Protein AF-A0AAU8GAE8-F1 (afdb_monomer)

Mean predicted aligned error: 10.81 Å

Nearest PDB structures (foldseek):
  4ldz-assembly1_B  TM=6.985E-01  e=4.644E-01  Bacillus subtilis subsp. subtilis str. 168
  4yrv-assembly1_A  TM=6.992E-01  e=3.693E+00  Nostoc sp. PCC 7120 = FACHB-418
  1tro-assembly2_E  TM=6.302E-01  e=2.346E+00  Escherichia coli str. K-12 substr. W3110
  5ipl-assembly1_F  TM=4.750E-01  e=7.799E-01  Escherichia coli

InterPro domains:
  IPR036388 Winged helix-like DNA-binding domain superfamily [G3DSA:1.10.10.10] (48-96)

Radius of gyration: 25.51 Å; Cα contacts (8 Å, |Δi|>4): 47; chains: 1; bounding box: 67×25×83 Å

Sequence (108 aa):
MKEGTSHDWMADPLPEYVRYQDEGCELSNSCLNCPFPRCIYEVPGGLQRYRQDKKAREIVFQHGRGLSAKQIARLLGESLRSVQRVIREFKLRTQLELDENQREVWDE

Foldseek 3Di:
DDDDDPPPDDDPPPPDPDDDDQCDDPQDRGPVPHPDPDPQVVDVCSVVVVVLVVLLVQLVVVVVVVDDLVRSCVVVVHDSVSSVVSVVVVVVVVVVVVVVVVVVVPPD

Structure (mmCIF, N/CA/C/O backbone):
data_AF-A0AAU8GAE8-F1
#
_entry.id   AF-A0AAU8GAE8-F1
#
loop_
_atom_site.group_PDB
_atom_site.id
_atom_site.type_symbol
_atom_site.label_atom_id
_atom_site.label_alt_id
_atom_site.label_comp_id
_atom_site.label_asym_id
_atom_site.label_entity_id
_atom_site.label_seq_id
_atom_site.pdbx_PDB_ins_code
_atom_site.Cartn_x
_atom_site.Cartn_y
_atom_site.Cartn_z
_atom_site.occupancy
_atom_site.B_iso_or_equiv
_atom_site.auth_seq_id
_atom_site.auth_comp_id
_atom_site.auth_asym_id
_atom_site.auth_atom_id
_atom_site.pdbx_PDB_model_num
ATOM 1 N N . MET A 1 1 ? 15.409 9.757 -67.085 1.00 40.69 1 MET A N 1
ATOM 2 C CA . MET A 1 1 ? 15.929 8.993 -65.934 1.00 40.69 1 MET A CA 1
ATOM 3 C C . MET A 1 1 ? 15.475 9.702 -64.665 1.00 40.69 1 MET A C 1
ATOM 5 O O . MET A 1 1 ? 15.580 10.918 -64.629 1.00 40.69 1 MET A O 1
ATOM 9 N N . LYS A 1 2 ? 14.855 9.001 -63.704 1.00 41.66 2 LYS A N 1
ATOM 10 C CA . LYS A 1 2 ? 14.359 9.613 -62.459 1.00 41.66 2 LYS A CA 1
ATOM 11 C C . LYS A 1 2 ? 15.511 9.695 -61.460 1.00 41.66 2 LYS A C 1
ATOM 13 O O . LYS A 1 2 ? 16.015 8.654 -61.052 1.00 41.66 2 LYS A O 1
ATOM 18 N N . GLU A 1 3 ? 15.919 10.905 -61.097 1.00 42.41 3 GLU A N 1
ATOM 19 C CA . GLU A 1 3 ? 16.836 11.127 -59.982 1.00 42.41 3 GLU A CA 1
ATOM 20 C C . GLU A 1 3 ? 16.061 10.887 -58.685 1.00 42.41 3 GLU A C 1
ATOM 22 O O . GLU A 1 3 ? 15.055 11.539 -58.398 1.00 42.41 3 GLU A O 1
ATOM 27 N N . GLY A 1 4 ? 16.462 9.827 -57.986 1.00 45.28 4 GLY A N 1
ATOM 28 C CA . GLY A 1 4 ? 15.829 9.353 -56.769 1.00 45.28 4 GLY A CA 1
ATOM 29 C C . GLY A 1 4 ? 16.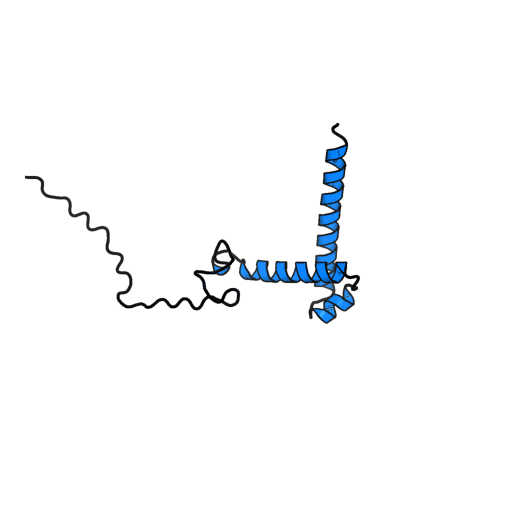009 10.357 -55.640 1.00 45.28 4 GLY A C 1
ATOM 30 O O . GLY A 1 4 ? 17.118 10.763 -55.310 1.00 45.28 4 GLY A O 1
ATOM 31 N N . THR A 1 5 ? 14.889 10.730 -55.040 1.00 51.34 5 THR A N 1
ATOM 32 C CA . THR A 1 5 ? 14.795 11.435 -53.767 1.00 51.34 5 THR A CA 1
ATOM 33 C C . THR A 1 5 ? 15.603 10.710 -52.691 1.00 51.34 5 THR A C 1
ATOM 35 O O . THR A 1 5 ? 15.208 9.636 -52.238 1.00 51.34 5 THR A O 1
ATOM 38 N N . SER A 1 6 ? 16.704 11.322 -52.255 1.00 50.91 6 SER A N 1
ATOM 39 C CA . SER A 1 6 ? 17.423 10.950 -51.036 1.00 50.91 6 SER A CA 1
ATOM 40 C C . SER A 1 6 ? 16.603 11.409 -49.828 1.00 50.91 6 SER A C 1
ATOM 42 O O . SER A 1 6 ? 16.805 12.503 -49.308 1.00 50.91 6 SER A O 1
ATOM 44 N N . HIS A 1 7 ? 15.612 10.613 -49.423 1.00 51.53 7 HIS A N 1
ATOM 45 C CA . HIS A 1 7 ? 15.040 10.728 -48.082 1.00 51.53 7 HIS A CA 1
ATOM 46 C C . HIS A 1 7 ? 15.988 9.999 -47.128 1.00 51.53 7 HIS A C 1
ATOM 48 O O . HIS A 1 7 ? 15.834 8.808 -46.876 1.00 51.53 7 HIS A O 1
ATOM 54 N N . ASP A 1 8 ? 16.992 10.728 -46.642 1.00 55.62 8 ASP A N 1
ATOM 55 C CA . ASP A 1 8 ? 17.796 10.323 -45.490 1.00 55.62 8 ASP A CA 1
ATOM 56 C C . ASP A 1 8 ? 16.957 10.527 -44.222 1.00 55.62 8 ASP A C 1
ATOM 58 O O . ASP A 1 8 ? 17.055 11.522 -43.510 1.00 55.62 8 ASP A O 1
ATOM 62 N N . TRP A 1 9 ? 16.026 9.605 -44.009 1.00 62.75 9 TRP A N 1
ATOM 63 C CA . TRP A 1 9 ? 15.371 9.392 -42.731 1.00 62.75 9 TRP A CA 1
ATOM 64 C C . TRP A 1 9 ? 15.476 7.907 -42.459 1.00 62.75 9 TRP A C 1
ATOM 66 O O . TRP A 1 9 ? 14.780 7.139 -43.112 1.00 62.75 9 TRP A O 1
ATOM 76 N N . MET A 1 10 ? 16.336 7.531 -41.518 1.00 61.00 10 MET A N 1
ATOM 77 C CA . MET A 1 10 ? 16.335 6.281 -40.744 1.00 61.00 10 MET A CA 1
ATOM 78 C C . MET A 1 10 ? 17.741 5.704 -40.656 1.00 61.00 10 MET A C 1
ATOM 80 O O . MET A 1 10 ? 18.093 4.737 -41.322 1.00 61.00 10 MET A O 1
ATOM 84 N N . ALA A 1 11 ? 18.497 6.215 -39.701 1.00 56.59 11 ALA A N 1
ATOM 85 C CA . ALA A 1 11 ? 19.196 5.308 -38.817 1.00 56.59 11 ALA A CA 1
ATOM 86 C C . ALA A 1 11 ? 19.113 5.936 -37.434 1.00 56.59 11 ALA A C 1
ATOM 88 O O . ALA A 1 11 ? 19.782 6.925 -37.163 1.00 56.59 11 ALA A O 1
ATOM 89 N N . ASP A 1 12 ? 18.224 5.416 -36.594 1.00 62.09 12 ASP A N 1
ATOM 90 C CA . ASP A 1 12 ? 18.434 5.511 -35.156 1.00 62.09 12 ASP A CA 1
ATOM 91 C C . ASP A 1 12 ? 19.633 4.595 -34.869 1.00 62.09 12 ASP A C 1
ATOM 93 O O . ASP A 1 12 ? 19.486 3.377 -35.040 1.00 62.09 12 ASP A O 1
ATOM 97 N N . PRO A 1 13 ? 20.844 5.111 -34.562 1.00 62.50 13 PRO A N 1
ATOM 98 C CA . PRO A 1 13 ? 21.928 4.235 -34.176 1.00 62.50 13 PRO A CA 1
ATOM 99 C C . PRO A 1 13 ? 21.601 3.738 -32.769 1.00 62.50 13 PRO A C 1
ATOM 101 O O . PRO A 1 13 ? 22.001 4.330 -31.765 1.00 62.50 13 PRO A O 1
ATOM 104 N N . LEU A 1 14 ? 20.861 2.627 -32.694 1.00 68.19 14 LEU A N 1
ATOM 105 C CA . LEU A 1 14 ? 20.858 1.789 -31.503 1.00 68.19 14 LEU A CA 1
ATOM 106 C C . LEU A 1 14 ? 22.321 1.566 -31.123 1.00 68.19 14 LEU A C 1
ATOM 108 O O . LEU A 1 14 ? 23.137 1.301 -32.010 1.00 68.19 14 LEU A O 1
ATOM 112 N N . PRO A 1 15 ? 22.684 1.687 -29.841 1.00 68.75 15 PRO A N 1
ATOM 113 C CA . PRO A 1 15 ? 24.072 1.573 -29.463 1.00 68.75 15 PRO A CA 1
ATOM 114 C C . PRO A 1 15 ? 24.546 0.160 -29.795 1.00 68.75 15 PRO A C 1
ATOM 116 O O . PRO A 1 15 ? 24.142 -0.833 -29.180 1.00 68.75 15 PRO A O 1
ATOM 119 N N . GLU A 1 16 ? 25.398 0.089 -30.813 1.00 62.00 16 GLU A N 1
ATOM 120 C CA . GLU A 1 16 ? 26.125 -1.106 -31.184 1.00 62.00 16 GLU A CA 1
ATOM 121 C C . GLU A 1 16 ? 26.816 -1.576 -29.894 1.00 62.00 16 GLU A C 1
ATOM 123 O O . GLU A 1 16 ? 27.484 -0.792 -29.222 1.00 62.00 16 GLU A O 1
ATOM 128 N N . TYR A 1 17 ? 26.587 -2.821 -29.476 1.00 64.62 17 TYR A N 1
ATOM 129 C CA . TYR A 1 17 ? 27.185 -3.441 -28.279 1.00 64.62 17 TYR A CA 1
ATOM 130 C C . TYR A 1 17 ? 26.539 -3.192 -26.897 1.00 64.62 17 TYR A C 1
ATOM 132 O O . TYR A 1 17 ? 27.090 -3.687 -25.907 1.00 64.62 17 TYR A O 1
ATOM 140 N N . VAL A 1 18 ? 25.362 -2.560 -26.761 1.00 72.69 18 VAL A N 1
ATOM 141 C CA . VAL A 1 18 ? 24.670 -2.557 -25.449 1.00 72.69 18 VAL A CA 1
ATOM 142 C C . VAL A 1 18 ? 23.956 -3.884 -25.211 1.00 72.69 18 VAL A C 1
ATOM 144 O O . VAL A 1 18 ? 22.922 -4.192 -25.801 1.00 72.69 18 VAL A O 1
ATOM 147 N N . ARG A 1 19 ? 24.503 -4.683 -24.291 1.00 73.06 19 ARG A N 1
ATOM 148 C CA . ARG A 1 19 ? 23.812 -5.853 -23.744 1.00 73.06 19 ARG A CA 1
ATOM 149 C C . ARG A 1 19 ? 22.840 -5.407 -22.657 1.00 73.06 19 ARG A C 1
ATOM 151 O O . ARG A 1 19 ? 23.228 -5.296 -21.498 1.00 73.06 19 ARG A O 1
ATOM 158 N N . TYR A 1 20 ? 21.587 -5.171 -23.037 1.00 72.44 20 TYR A N 1
ATOM 159 C CA . TYR A 1 20 ? 20.493 -4.994 -22.083 1.00 72.44 20 TYR A CA 1
ATOM 160 C C . TYR A 1 20 ? 20.231 -6.325 -21.374 1.00 72.44 20 TYR A C 1
ATOM 162 O O . TYR A 1 20 ? 19.732 -7.274 -21.978 1.00 72.44 20 TYR A O 1
ATOM 170 N N . GLN A 1 21 ? 20.631 -6.410 -20.107 1.00 81.44 21 GLN A N 1
ATOM 171 C CA . GLN A 1 21 ? 20.326 -7.556 -19.258 1.00 81.44 21 GLN A CA 1
ATOM 172 C C . GLN A 1 21 ? 18.947 -7.356 -18.634 1.00 81.44 21 GLN A C 1
ATOM 174 O O . GLN A 1 21 ? 18.640 -6.280 -18.122 1.00 81.44 21 GLN A O 1
ATOM 179 N N . ASP A 1 22 ? 18.108 -8.387 -18.699 1.00 89.62 22 ASP A N 1
ATOM 180 C CA . ASP A 1 22 ? 16.810 -8.372 -18.033 1.00 89.62 22 ASP A CA 1
ATOM 181 C C . ASP A 1 22 ? 16.982 -8.732 -16.553 1.00 89.62 22 ASP A C 1
ATOM 183 O O . ASP A 1 22 ? 16.916 -9.898 -16.170 1.00 89.62 22 ASP A O 1
ATOM 187 N N . GLU A 1 23 ? 17.249 -7.723 -15.728 1.00 90.56 23 GLU A N 1
ATOM 188 C CA . GLU A 1 23 ? 17.399 -7.871 -14.273 1.00 90.56 23 GLU A CA 1
ATOM 189 C C . GLU A 1 23 ? 16.060 -7.741 -13.520 1.00 90.56 23 GLU A C 1
ATOM 191 O O . GLU A 1 23 ? 15.983 -8.004 -12.318 1.00 90.56 23 GLU A O 1
ATOM 196 N N . GLY A 1 24 ? 14.990 -7.335 -14.213 1.00 92.69 24 GLY A N 1
ATOM 197 C CA . GLY A 1 24 ? 13.700 -7.059 -13.591 1.00 92.69 24 GLY A CA 1
ATOM 198 C C . GLY A 1 24 ? 13.724 -5.880 -12.604 1.00 92.69 24 GLY A C 1
ATOM 199 O O . GLY A 1 24 ? 14.384 -4.865 -12.812 1.00 92.69 24 GLY A O 1
ATOM 200 N N . CYS A 1 25 ? 12.927 -5.983 -11.539 1.00 92.12 25 CYS A N 1
ATOM 201 C CA . CYS A 1 25 ? 12.789 -4.998 -10.464 1.00 92.12 25 CYS A CA 1
ATOM 202 C C . CYS A 1 25 ? 12.338 -5.662 -9.145 1.00 92.12 25 CYS A C 1
ATOM 204 O O . CYS A 1 25 ? 12.133 -6.871 -9.076 1.00 92.12 25 CYS A O 1
ATOM 206 N N . GLU A 1 26 ? 12.078 -4.873 -8.095 1.00 91.94 26 GLU A N 1
ATOM 207 C CA . GLU A 1 26 ? 11.622 -5.380 -6.783 1.00 91.94 26 GLU A CA 1
ATOM 208 C C . GLU A 1 26 ? 10.280 -6.144 -6.807 1.00 91.94 26 GLU A C 1
ATOM 210 O O . GLU A 1 26 ? 9.911 -6.778 -5.817 1.00 91.94 26 GLU A O 1
ATOM 215 N N . LEU A 1 27 ? 9.522 -6.057 -7.905 1.00 92.00 27 LEU A N 1
ATOM 216 C CA . LEU A 1 27 ? 8.234 -6.734 -8.058 1.00 92.00 27 LEU A CA 1
ATOM 217 C C . LEU A 1 27 ? 8.286 -7.969 -8.965 1.00 92.00 27 LEU A C 1
ATOM 219 O O . LEU A 1 27 ? 7.355 -8.772 -8.925 1.00 92.00 27 LEU A O 1
ATOM 223 N N . SER A 1 28 ? 9.316 -8.103 -9.802 1.00 93.94 28 SER A N 1
ATOM 224 C CA . SER A 1 28 ? 9.471 -9.212 -10.749 1.00 93.94 28 SER A CA 1
ATOM 225 C C . SER A 1 28 ? 10.936 -9.380 -11.114 1.00 93.94 28 SER A C 1
ATOM 227 O O . SER A 1 28 ? 11.579 -8.403 -11.472 1.00 93.94 28 SER A O 1
ATOM 229 N N . ASN A 1 29 ? 11.435 -10.613 -11.133 1.00 94.25 29 ASN A N 1
ATOM 230 C CA . ASN A 1 29 ? 12.835 -10.911 -11.459 1.00 94.25 29 ASN A CA 1
ATOM 231 C C . ASN A 1 29 ? 13.161 -10.770 -12.960 1.00 94.25 29 ASN A C 1
ATOM 233 O O . ASN A 1 29 ? 14.296 -10.989 -13.360 1.00 94.25 29 ASN A O 1
ATOM 237 N N . SER A 1 30 ? 12.160 -10.485 -13.795 1.00 93.88 30 SER A N 1
ATOM 238 C CA . SER A 1 30 ? 12.301 -10.298 -15.240 1.00 93.88 30 SER A CA 1
ATOM 239 C C . SER A 1 30 ? 11.190 -9.373 -15.737 1.00 93.88 30 SER A C 1
ATOM 241 O O . SER A 1 30 ? 10.012 -9.572 -15.417 1.00 93.88 30 SER A O 1
ATOM 243 N N . CYS A 1 31 ? 11.561 -8.348 -16.500 1.00 90.56 31 CYS A N 1
ATOM 244 C CA . CYS A 1 31 ? 10.654 -7.442 -17.199 1.00 90.56 31 CYS A CA 1
ATOM 245 C C . CYS A 1 31 ? 9.887 -8.178 -18.299 1.00 90.56 31 CYS A C 1
ATOM 247 O O . CYS A 1 31 ? 8.698 -7.927 -18.484 1.00 90.56 31 CYS A O 1
ATOM 249 N N . LEU A 1 32 ? 10.541 -9.124 -18.980 1.00 89.94 32 LEU A N 1
ATOM 250 C CA . LEU A 1 32 ? 9.928 -9.921 -20.045 1.00 89.94 32 LEU A CA 1
ATOM 251 C C . LEU A 1 32 ? 8.885 -10.920 -19.524 1.00 89.94 32 LEU A C 1
ATOM 253 O O . LEU A 1 32 ? 7.964 -11.275 -20.252 1.00 89.94 32 LEU A O 1
ATOM 257 N N . ASN A 1 33 ? 9.001 -11.342 -18.263 1.00 92.31 33 ASN A N 1
ATOM 258 C CA . ASN A 1 33 ? 8.052 -12.241 -17.596 1.00 92.31 33 ASN A CA 1
ATOM 259 C C . ASN A 1 33 ? 7.257 -11.534 -16.488 1.00 92.31 33 ASN A C 1
ATOM 261 O O . ASN A 1 33 ? 6.753 -12.169 -15.559 1.00 92.31 33 ASN A O 1
ATOM 265 N N . CYS A 1 34 ? 7.179 -10.204 -16.551 1.00 93.50 34 CYS A N 1
ATOM 266 C CA . CYS A 1 34 ? 6.514 -9.410 -15.534 1.00 93.50 34 CYS A CA 1
ATOM 267 C C . CYS A 1 34 ? 4.998 -9.678 -15.552 1.00 93.50 34 CYS A C 1
ATOM 269 O O . CYS A 1 34 ? 4.376 -9.580 -16.609 1.00 93.50 34 CYS A O 1
ATOM 271 N N . PRO A 1 35 ? 4.362 -9.9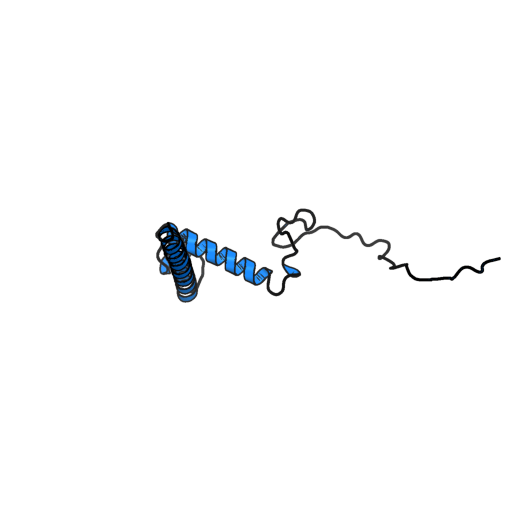69 -14.401 1.00 92.00 35 PRO A N 1
ATOM 272 C CA . PRO A 1 35 ? 2.927 -10.258 -14.352 1.00 92.00 35 PRO A CA 1
ATOM 273 C C . PRO A 1 35 ? 2.051 -9.011 -14.552 1.00 92.00 35 PRO A C 1
ATOM 275 O O . PRO A 1 35 ? 0.830 -9.121 -14.655 1.00 92.00 35 PRO A O 1
ATOM 278 N N . PHE A 1 36 ? 2.644 -7.814 -14.552 1.00 92.25 36 PHE A N 1
ATOM 279 C CA . PHE A 1 36 ? 1.904 -6.575 -14.745 1.00 92.25 36 PHE A CA 1
ATOM 280 C C . PHE A 1 36 ? 1.680 -6.309 -16.242 1.00 92.25 36 PHE A C 1
ATOM 282 O O . PHE A 1 36 ? 2.637 -6.360 -17.009 1.00 92.25 36 PHE A O 1
ATOM 289 N N . PRO A 1 37 ? 0.457 -5.927 -16.665 1.00 90.31 37 PRO A N 1
ATOM 290 C CA . PRO A 1 37 ? 0.156 -5.633 -18.073 1.00 90.31 37 PRO A CA 1
ATOM 291 C C . PRO A 1 37 ? 0.863 -4.371 -18.591 1.00 90.31 37 PRO A C 1
ATOM 293 O O . PRO A 1 37 ? 0.958 -4.156 -19.795 1.00 90.31 37 PRO A O 1
ATOM 296 N N . ARG A 1 38 ? 1.331 -3.516 -17.677 1.00 91.62 38 ARG A N 1
ATOM 297 C CA . ARG A 1 38 ? 2.148 -2.335 -17.947 1.00 91.62 38 ARG A CA 1
ATOM 298 C C . ARG A 1 38 ? 3.165 -2.174 -16.827 1.00 91.62 38 ARG A C 1
ATOM 300 O O . ARG A 1 38 ? 2.843 -2.450 -15.669 1.00 91.62 38 ARG A O 1
ATOM 307 N N . CYS A 1 39 ? 4.363 -1.692 -17.152 1.00 92.81 39 CYS A N 1
ATOM 308 C CA . CYS A 1 39 ? 5.377 -1.415 -16.144 1.00 92.81 39 CYS A CA 1
ATOM 309 C C . CYS A 1 39 ? 4.843 -0.429 -15.095 1.00 92.81 39 CYS A C 1
ATOM 311 O O . CYS A 1 39 ? 4.349 0.656 -15.408 1.00 92.81 39 CYS A O 1
ATOM 313 N N . ILE A 1 40 ? 4.955 -0.801 -13.821 1.00 93.94 40 ILE A N 1
ATOM 314 C CA . ILE A 1 40 ? 4.412 -0.009 -12.717 1.00 93.94 40 ILE A CA 1
ATOM 315 C C . ILE A 1 40 ? 5.092 1.357 -12.559 1.00 93.94 40 ILE A C 1
ATOM 317 O O . ILE A 1 40 ? 4.488 2.291 -12.031 1.00 93.94 40 ILE A O 1
ATOM 321 N N . TYR A 1 41 ? 6.342 1.460 -13.015 1.00 92.38 41 TYR A N 1
ATOM 322 C CA . TYR A 1 41 ? 7.133 2.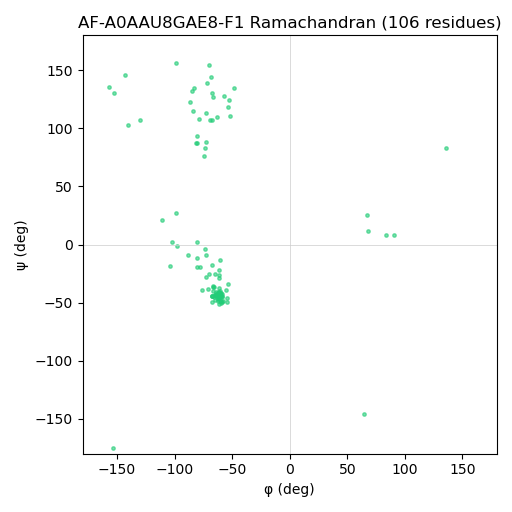686 -12.981 1.00 92.38 41 TYR A CA 1
ATOM 323 C C . TYR A 1 41 ? 6.740 3.665 -14.090 1.00 92.38 41 TYR A C 1
ATOM 325 O O . TYR A 1 41 ? 6.992 4.857 -13.958 1.00 92.38 41 TYR A O 1
ATOM 333 N N . GLU A 1 42 ? 6.076 3.193 -15.147 1.00 94.06 42 GLU A N 1
ATOM 334 C CA . GLU A 1 42 ? 5.528 4.063 -16.193 1.00 94.06 42 GLU A CA 1
ATOM 335 C C . GLU A 1 42 ? 4.195 4.700 -15.798 1.00 94.06 42 GLU A C 1
ATOM 337 O O . GLU A 1 42 ? 3.759 5.678 -16.405 1.00 94.06 42 GLU A O 1
ATOM 342 N N . VAL A 1 43 ? 3.505 4.130 -14.810 1.00 93.31 43 VAL A N 1
ATOM 343 C CA . VAL A 1 43 ? 2.244 4.670 -14.310 1.00 93.31 43 VAL A CA 1
ATOM 344 C C . VAL A 1 43 ? 2.563 5.706 -13.230 1.00 93.31 43 VAL A C 1
ATOM 346 O O . VAL A 1 43 ? 3.187 5.352 -12.226 1.00 93.31 43 VAL A O 1
ATOM 349 N N . PRO A 1 44 ? 2.115 6.970 -13.360 1.00 94.69 44 PRO A N 1
ATOM 350 C CA . PRO A 1 44 ? 2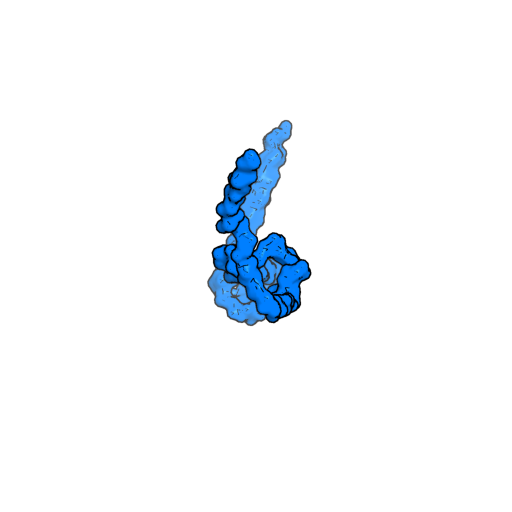.330 7.982 -12.332 1.00 94.69 44 PRO A CA 1
ATOM 351 C C . PRO A 1 44 ? 1.831 7.509 -10.961 1.00 94.69 44 PRO A C 1
ATOM 353 O O . PRO A 1 44 ? 0.655 7.195 -10.779 1.00 94.69 44 PRO A O 1
ATOM 356 N N . GLY A 1 45 ? 2.746 7.410 -9.993 1.00 94.31 45 GLY A N 1
ATOM 357 C CA . GLY A 1 45 ? 2.443 6.914 -8.646 1.00 94.31 45 GLY A CA 1
ATOM 358 C C . GLY A 1 45 ? 2.079 5.423 -8.565 1.00 94.31 45 GLY A C 1
ATOM 359 O O . GLY A 1 45 ? 1.632 4.974 -7.508 1.00 94.31 45 GLY A O 1
ATOM 360 N N . GLY A 1 46 ? 2.279 4.645 -9.634 1.00 94.31 46 GLY A N 1
ATOM 361 C CA . GLY A 1 46 ? 1.873 3.243 -9.734 1.00 94.31 46 GLY A CA 1
ATOM 362 C C . GLY A 1 46 ? 2.416 2.388 -8.595 1.00 94.31 46 GLY A C 1
ATOM 363 O O . GLY A 1 46 ? 1.648 1.704 -7.916 1.00 94.31 46 GLY A O 1
ATOM 364 N N . LEU A 1 47 ? 3.720 2.487 -8.313 1.00 93.56 47 LEU A N 1
ATOM 365 C CA . LEU A 1 47 ? 4.352 1.675 -7.270 1.00 93.56 47 LEU A CA 1
ATOM 366 C C . LEU A 1 47 ? 3.776 1.986 -5.886 1.00 93.56 47 LEU A C 1
ATOM 368 O O . LEU A 1 47 ? 3.479 1.087 -5.095 1.00 93.56 47 LEU A O 1
ATOM 372 N N . GLN A 1 48 ? 3.581 3.273 -5.606 1.00 94.69 48 GLN A N 1
ATOM 373 C CA . GLN A 1 48 ? 3.025 3.726 -4.341 1.00 94.69 48 GLN A CA 1
ATOM 374 C C . GLN A 1 48 ? 1.579 3.248 -4.172 1.00 94.69 48 GLN A C 1
ATOM 376 O O . GLN A 1 48 ? 1.221 2.751 -3.103 1.00 94.69 48 GLN A O 1
ATOM 381 N N . ARG A 1 49 ? 0.768 3.337 -5.231 1.00 93.88 49 ARG A N 1
ATOM 382 C CA . ARG A 1 49 ? -0.610 2.839 -5.238 1.00 93.88 49 ARG A CA 1
ATOM 383 C C . ARG A 1 49 ? -0.660 1.329 -5.020 1.00 93.88 49 ARG A C 1
ATOM 385 O O . ARG A 1 49 ? -1.375 0.876 -4.137 1.00 93.88 49 ARG A O 1
ATOM 392 N N . TYR A 1 50 ? 0.173 0.557 -5.714 1.00 94.06 50 TYR A N 1
ATOM 393 C CA . TYR A 1 50 ? 0.245 -0.893 -5.525 1.00 94.06 50 TYR A CA 1
ATOM 394 C C . TYR A 1 50 ? 0.610 -1.288 -4.091 1.00 94.06 50 TYR A C 1
ATOM 396 O O . TYR A 1 50 ? -0.030 -2.165 -3.508 1.00 94.06 50 TYR A O 1
ATOM 404 N N . ARG A 1 51 ? 1.603 -0.622 -3.489 1.00 93.31 51 ARG A N 1
ATOM 405 C CA . ARG A 1 51 ? 1.983 -0.859 -2.087 1.00 93.31 51 ARG A CA 1
ATOM 406 C C . ARG A 1 51 ? 0.828 -0.543 -1.133 1.00 93.31 51 ARG A C 1
ATOM 408 O O . ARG A 1 51 ? 0.589 -1.309 -0.198 1.00 93.31 51 ARG A O 1
ATOM 415 N N . GLN A 1 52 ? 0.096 0.545 -1.374 1.00 94.31 52 GLN A N 1
ATOM 416 C CA . GLN A 1 52 ? -1.089 0.901 -0.590 1.00 94.31 52 GLN A CA 1
ATOM 417 C C . GLN A 1 52 ? -2.220 -0.117 -0.764 1.00 94.31 52 GLN A C 1
ATOM 419 O O . GLN A 1 52 ? -2.769 -0.570 0.236 1.00 94.31 52 GLN A O 1
ATOM 424 N N . ASP A 1 53 ? -2.507 -0.547 -1.990 1.00 94.50 53 ASP A N 1
ATOM 425 C CA . ASP A 1 53 ? -3.562 -1.518 -2.289 1.00 94.50 53 ASP A CA 1
ATOM 426 C C . ASP A 1 53 ? -3.240 -2.902 -1.717 1.00 94.50 53 ASP A C 1
ATOM 428 O O . ASP A 1 53 ? -4.116 -3.589 -1.191 1.00 94.50 53 ASP A O 1
ATOM 432 N N . LYS A 1 54 ? -1.974 -3.335 -1.788 1.00 95.06 54 LYS A N 1
ATOM 433 C CA . LYS A 1 54 ? -1.507 -4.575 -1.150 1.00 95.06 54 LYS A CA 1
ATOM 434 C C . LYS A 1 54 ? -1.705 -4.510 0.365 1.00 95.06 54 LYS A C 1
ATOM 436 O O . LYS A 1 54 ? -2.249 -5.438 0.956 1.00 95.06 54 LYS A O 1
ATOM 441 N N . LYS A 1 55 ? -1.320 -3.393 0.985 1.00 95.69 55 LYS A N 1
ATOM 442 C CA . LYS A 1 55 ? -1.48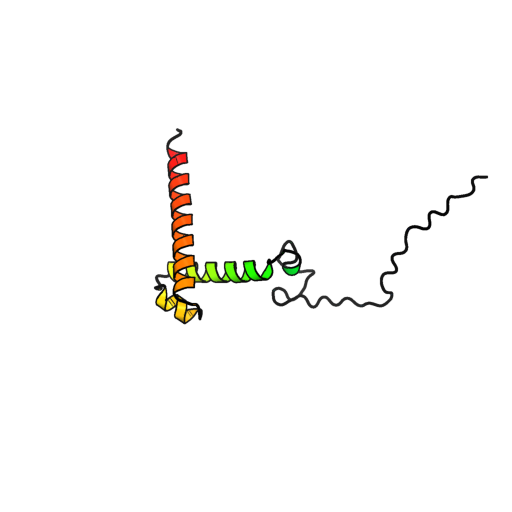4 -3.162 2.425 1.00 95.69 55 LYS A CA 1
ATOM 443 C C . LYS A 1 55 ? -2.955 -3.113 2.842 1.00 95.69 55 LYS A C 1
ATOM 445 O O . LYS A 1 55 ? -3.326 -3.720 3.841 1.00 95.69 55 LYS A O 1
ATOM 450 N N . ALA A 1 56 ? -3.796 -2.419 2.079 1.00 97.31 56 ALA A N 1
ATOM 451 C CA . ALA A 1 56 ? -5.223 -2.326 2.356 1.00 97.31 56 ALA A CA 1
ATOM 452 C C . ALA A 1 56 ? -5.900 -3.703 2.288 1.00 97.31 56 ALA A C 1
ATOM 454 O O . ALA A 1 56 ? -6.680 -4.043 3.177 1.00 97.31 56 ALA A O 1
ATOM 455 N N . ARG A 1 57 ? -5.546 -4.522 1.287 1.00 97.31 57 ARG A N 1
ATOM 456 C CA . ARG A 1 57 ? -6.011 -5.913 1.176 1.00 97.31 57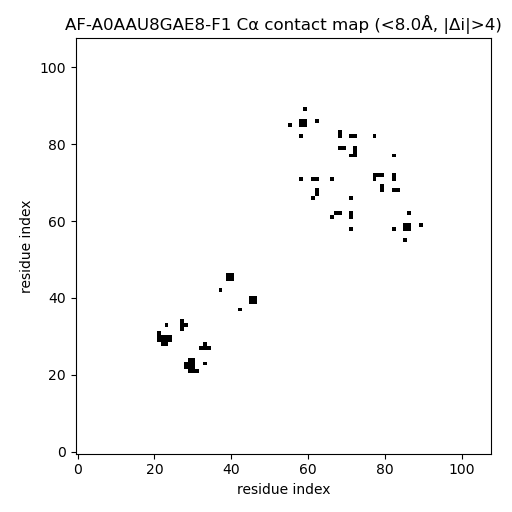 ARG A CA 1
ATOM 457 C C . ARG A 1 57 ? -5.627 -6.747 2.394 1.00 97.31 57 ARG A C 1
ATOM 459 O O . ARG A 1 57 ? -6.486 -7.435 2.933 1.00 97.31 57 ARG A O 1
ATOM 466 N N . GLU A 1 58 ? -4.389 -6.631 2.865 1.00 98.00 58 GLU A N 1
ATOM 467 C CA . GLU A 1 58 ? -3.936 -7.350 4.060 1.00 98.00 58 GLU A CA 1
ATOM 468 C C . GLU A 1 58 ? -4.706 -6.921 5.320 1.00 98.00 58 GLU A C 1
ATOM 470 O O . GLU A 1 58 ? -5.160 -7.764 6.091 1.00 98.00 58 GLU A O 1
ATOM 475 N N . ILE A 1 59 ? -4.939 -5.616 5.506 1.00 98.31 59 ILE A N 1
ATOM 476 C CA . ILE A 1 59 ? -5.750 -5.098 6.621 1.00 98.31 59 ILE A CA 1
ATOM 477 C C . ILE A 1 59 ? -7.165 -5.686 6.593 1.00 98.31 59 ILE A C 1
ATOM 479 O O . ILE A 1 59 ? -7.658 -6.155 7.620 1.00 98.31 59 ILE A O 1
ATOM 483 N N . VAL A 1 60 ? -7.820 -5.665 5.429 1.00 97.88 60 VAL A N 1
ATOM 484 C CA . VAL A 1 60 ? -9.177 -6.201 5.257 1.00 97.88 60 VAL A CA 1
ATOM 485 C C . VAL A 1 60 ? -9.200 -7.708 5.500 1.00 97.88 60 VAL A C 1
ATOM 487 O O . VAL A 1 60 ? -10.080 -8.190 6.210 1.00 97.88 60 VAL A O 1
ATOM 490 N N . PHE A 1 61 ? -8.214 -8.440 4.981 1.00 97.94 61 PHE A N 1
ATOM 491 C CA . PHE A 1 61 ? -8.085 -9.880 5.185 1.00 97.94 61 PHE A CA 1
ATOM 492 C C . PHE A 1 61 ? -7.971 -10.232 6.674 1.00 97.94 61 PHE A C 1
ATOM 494 O O . PHE A 1 61 ? -8.739 -11.052 7.177 1.00 97.94 61 PHE A O 1
ATOM 501 N N . GLN A 1 62 ? -7.084 -9.565 7.420 1.00 98.25 62 GLN A N 1
ATOM 502 C CA . GLN A 1 62 ? -6.933 -9.812 8.859 1.00 98.25 62 GLN A CA 1
ATOM 503 C C . GLN A 1 62 ? -8.168 -9.382 9.663 1.00 98.25 62 GLN A C 1
ATOM 505 O O . GLN A 1 62 ? -8.554 -10.065 10.612 1.00 98.25 62 GLN A O 1
ATOM 510 N N . HIS A 1 63 ? -8.829 -8.290 9.272 1.00 97.50 63 HIS A N 1
ATOM 511 C CA . HIS A 1 63 ? -10.095 -7.880 9.882 1.00 97.50 63 HIS A CA 1
ATOM 512 C C . HIS A 1 63 ? -11.202 -8.918 9.641 1.00 97.50 63 HIS A C 1
ATOM 514 O O . HIS A 1 63 ? -11.943 -9.242 10.566 1.00 97.50 63 HIS A O 1
ATOM 520 N N . GLY A 1 64 ? -11.286 -9.491 8.435 1.00 96.06 64 GLY A N 1
ATOM 521 C CA . GLY A 1 64 ? -12.215 -10.579 8.108 1.00 96.06 64 GLY A CA 1
ATOM 522 C C . GLY A 1 64 ? -11.983 -11.848 8.935 1.00 96.06 64 GLY A C 1
ATOM 523 O O . GLY A 1 64 ? -12.924 -12.584 9.211 1.00 96.06 64 GLY A O 1
ATOM 524 N N . ARG A 1 65 ? -10.754 -12.064 9.419 1.00 97.06 65 ARG A N 1
ATOM 525 C CA . ARG A 1 65 ? -10.405 -13.137 10.369 1.00 97.06 65 ARG A CA 1
ATOM 526 C C . ARG A 1 65 ? -10.746 -12.810 11.830 1.00 97.06 65 ARG A C 1
ATOM 528 O O . ARG A 1 65 ? -10.442 -13.607 12.712 1.00 97.06 65 ARG A O 1
ATOM 535 N N . GLY A 1 66 ? -11.346 -11.650 12.101 1.00 97.06 66 GLY A N 1
ATOM 536 C CA . GLY A 1 66 ? -11.804 -11.243 13.432 1.00 97.06 66 GLY A CA 1
ATOM 537 C C . GLY A 1 66 ? -10.779 -10.472 14.269 1.00 97.06 66 GLY A C 1
ATOM 538 O O . GLY A 1 66 ? -11.035 -10.207 15.443 1.00 97.06 66 GLY A O 1
ATOM 539 N N . LEU A 1 67 ? -9.626 -10.083 13.709 1.00 97.81 67 LEU A N 1
ATOM 540 C CA . LEU A 1 67 ? -8.660 -9.267 14.448 1.00 97.81 67 LEU A CA 1
ATOM 541 C C . LEU A 1 67 ? -9.174 -7.831 14.616 1.00 97.81 67 LEU A C 1
ATOM 543 O O . LEU A 1 67 ? -9.677 -7.202 13.684 1.00 97.81 67 LEU A O 1
ATOM 547 N N . SER A 1 68 ? -8.971 -7.266 15.806 1.00 97.94 68 SER A N 1
ATOM 548 C CA . SER A 1 68 ? -9.273 -5.856 16.064 1.00 97.94 68 SER A CA 1
ATOM 549 C C . SER A 1 68 ? -8.292 -4.924 15.346 1.00 97.94 68 SER A C 1
ATOM 551 O O . SER A 1 68 ? -7.119 -5.253 15.148 1.00 97.94 68 SER A O 1
ATOM 553 N N . ALA A 1 69 ? -8.723 -3.692 15.056 1.00 97.62 69 ALA A N 1
ATOM 554 C CA . ALA A 1 69 ? -7.871 -2.677 14.427 1.00 97.62 69 ALA A CA 1
ATOM 555 C C . ALA A 1 69 ? -6.543 -2.447 15.180 1.00 97.62 69 ALA A C 1
ATOM 557 O O . ALA A 1 69 ? -5.506 -2.215 14.563 1.00 97.62 69 ALA A O 1
ATOM 558 N N . LYS A 1 70 ? -6.546 -2.564 16.516 1.00 98.19 70 LYS A N 1
ATOM 559 C CA . LYS A 1 70 ? -5.343 -2.426 17.350 1.00 98.19 70 LYS A CA 1
ATOM 560 C C . LYS A 1 70 ? -4.379 -3.605 17.198 1.00 98.19 70 LYS A C 1
ATOM 562 O O . LYS A 1 70 ? -3.169 -3.395 17.207 1.00 98.19 70 LYS A O 1
ATOM 567 N N . GLN A 1 71 ? -4.895 -4.827 17.066 1.00 98.25 71 GLN A N 1
ATOM 568 C CA . GLN A 1 71 ? -4.070 -6.011 16.807 1.00 98.25 71 GLN A CA 1
ATOM 569 C C . GLN A 1 71 ? -3.455 -5.943 15.409 1.00 98.25 71 GLN A C 1
ATOM 571 O O . GLN A 1 71 ? -2.255 -6.152 15.274 1.00 98.25 71 GLN A O 1
ATOM 576 N N . ILE A 1 72 ? -4.245 -5.563 14.403 1.00 98.44 72 ILE A N 1
ATOM 577 C CA . ILE A 1 72 ? -3.780 -5.411 13.017 1.00 98.44 72 ILE A CA 1
ATOM 578 C C . ILE A 1 72 ? -2.697 -4.331 12.920 1.00 98.44 72 ILE A C 1
ATOM 580 O O . ILE A 1 72 ? -1.657 -4.563 12.314 1.00 98.44 72 ILE A O 1
ATOM 584 N N . ALA A 1 73 ? -2.900 -3.178 13.567 1.00 98.31 73 ALA A N 1
ATOM 585 C CA . ALA A 1 73 ? -1.912 -2.098 13.611 1.00 98.31 73 ALA A CA 1
ATOM 586 C C . ALA A 1 73 ? -0.551 -2.583 14.136 1.00 98.31 73 ALA A C 1
ATOM 588 O O . ALA A 1 73 ? 0.481 -2.322 13.527 1.00 98.31 73 ALA A O 1
ATOM 589 N N . ARG A 1 74 ? -0.553 -3.355 15.230 1.00 98.00 74 ARG A N 1
ATOM 590 C CA . ARG A 1 74 ? 0.672 -3.945 15.792 1.00 98.00 74 ARG A CA 1
ATOM 591 C C . ARG A 1 74 ? 1.286 -4.999 14.876 1.00 98.00 74 ARG A C 1
ATOM 593 O O . ARG A 1 74 ? 2.495 -4.995 14.699 1.00 98.00 74 ARG A O 1
ATOM 600 N N . LEU A 1 75 ? 0.462 -5.879 14.308 1.00 97.44 75 LEU A N 1
ATOM 601 C CA . LEU A 1 75 ? 0.905 -6.967 13.434 1.00 97.44 75 LEU A CA 1
ATOM 602 C C . LEU A 1 75 ? 1.596 -6.442 12.169 1.00 97.44 75 LEU A C 1
ATOM 604 O O . LEU A 1 75 ? 2.602 -6.998 11.749 1.00 97.44 75 LEU A O 1
ATOM 608 N N . LEU A 1 76 ? 1.055 -5.376 11.574 1.00 96.38 76 LEU A N 1
ATOM 609 C CA . LEU A 1 76 ? 1.529 -4.829 10.301 1.00 96.38 76 LEU A CA 1
ATOM 610 C C . LEU A 1 76 ? 2.476 -3.628 10.456 1.00 96.38 76 LEU A C 1
ATOM 612 O O . LEU A 1 76 ? 2.936 -3.094 9.451 1.00 96.38 76 LEU A O 1
ATOM 616 N N . GLY A 1 77 ? 2.751 -3.176 11.685 1.00 97.00 77 GLY A N 1
ATOM 617 C CA . GLY A 1 77 ? 3.561 -1.975 11.931 1.00 97.00 77 GLY A CA 1
ATOM 618 C C . GLY A 1 77 ? 2.893 -0.674 11.465 1.00 97.00 77 GLY A C 1
ATOM 619 O O . GLY A 1 77 ? 3.572 0.300 11.153 1.00 97.00 77 GLY A O 1
ATOM 620 N N . GLU A 1 78 ? 1.562 -0.651 11.400 1.00 96.31 78 GLU A N 1
ATOM 621 C CA . GLU A 1 78 ? 0.775 0.478 10.907 1.00 96.31 78 GLU A CA 1
ATOM 622 C C . GLU A 1 78 ? 0.217 1.340 12.038 1.00 96.31 78 GLU A C 1
ATOM 624 O O . GLU A 1 78 ? -0.031 0.882 13.154 1.00 96.31 78 GLU A O 1
ATOM 629 N N . SER A 1 79 ? -0.074 2.607 11.731 1.00 97.88 79 SER A N 1
ATOM 630 C CA . SER A 1 79 ? -0.813 3.446 12.675 1.00 97.88 79 SER A CA 1
ATOM 631 C C . SER A 1 79 ? -2.257 2.957 12.822 1.00 97.88 79 SER A C 1
ATOM 633 O O . SER A 1 79 ? -2.908 2.573 11.846 1.00 97.88 79 SER A O 1
ATOM 635 N N . LEU A 1 80 ? -2.803 3.055 14.038 1.00 98.31 80 LEU A N 1
ATOM 636 C CA . LEU A 1 80 ? -4.201 2.701 14.301 1.00 98.31 80 LEU A CA 1
ATOM 637 C C . LEU A 1 80 ? -5.169 3.476 13.388 1.00 98.31 80 LEU A C 1
ATOM 639 O O . LEU A 1 80 ? -6.117 2.894 12.868 1.00 98.31 80 LEU A O 1
ATOM 643 N N . ARG A 1 81 ? -4.883 4.760 13.129 1.00 97.94 81 ARG A N 1
ATOM 644 C CA . ARG A 1 81 ? -5.650 5.612 12.207 1.00 97.94 81 ARG A CA 1
ATOM 645 C C . ARG A 1 81 ? -5.674 5.050 10.784 1.00 97.94 81 ARG A C 1
ATOM 647 O O . ARG A 1 81 ? -6.730 5.045 10.161 1.00 97.94 81 ARG A O 1
ATOM 654 N N . SER A 1 82 ? -4.528 4.595 10.270 1.00 97.44 82 SER A N 1
ATOM 655 C CA . SER A 1 82 ? -4.412 4.011 8.923 1.00 97.44 82 SER A CA 1
ATOM 656 C C . SER A 1 82 ? -5.305 2.777 8.794 1.00 97.44 82 SER A C 1
ATOM 658 O O . SER A 1 82 ? -6.141 2.700 7.895 1.00 97.44 82 SER A O 1
ATOM 660 N N . VAL A 1 83 ? -5.215 1.875 9.774 1.00 98.31 83 VAL A N 1
ATOM 661 C CA . VAL A 1 83 ? -6.017 0.648 9.829 1.00 98.31 83 VAL A CA 1
ATOM 662 C C . VAL A 1 83 ? -7.511 0.956 9.927 1.00 98.31 83 VAL A C 1
ATOM 664 O O . VAL A 1 83 ? -8.305 0.423 9.155 1.00 98.31 83 VAL A O 1
ATOM 667 N N . GLN A 1 84 ? -7.905 1.851 10.835 1.00 98.19 84 GLN A N 1
ATOM 668 C CA . GLN A 1 84 ? -9.304 2.253 10.998 1.00 98.19 84 GLN A CA 1
ATOM 669 C C . GLN A 1 84 ? -9.875 2.888 9.730 1.00 98.19 84 GLN A C 1
ATOM 671 O O . GLN A 1 84 ? -11.006 2.582 9.354 1.00 98.19 84 GLN A O 1
ATOM 676 N N . ARG A 1 85 ? -9.097 3.746 9.058 1.00 97.88 85 ARG A N 1
ATOM 677 C CA . ARG A 1 85 ? -9.501 4.373 7.797 1.00 97.88 85 ARG A CA 1
ATOM 678 C C . ARG A 1 85 ? -9.793 3.321 6.730 1.00 97.88 85 ARG A C 1
ATOM 680 O O . ARG A 1 85 ? -10.878 3.349 6.162 1.00 97.88 85 ARG A O 1
ATOM 687 N N . VAL A 1 86 ? -8.878 2.372 6.522 1.00 97.88 86 VAL A N 1
ATOM 688 C CA . VAL A 1 86 ? -9.047 1.296 5.530 1.00 97.88 86 VAL A CA 1
ATOM 689 C C . VAL A 1 86 ? -10.267 0.431 5.846 1.00 97.88 86 VAL A C 1
ATOM 691 O O . VAL A 1 86 ? -11.071 0.161 4.959 1.00 97.88 86 VAL A O 1
ATOM 694 N N . ILE A 1 87 ? -10.454 0.033 7.110 1.00 97.69 87 ILE A N 1
ATOM 695 C CA . ILE A 1 87 ? -11.624 -0.763 7.519 1.00 97.69 87 ILE A CA 1
ATOM 696 C C . ILE A 1 87 ? -12.924 0.010 7.263 1.00 97.69 87 ILE A C 1
ATOM 698 O O . ILE A 1 87 ? -13.902 -0.573 6.800 1.00 97.69 87 ILE A O 1
ATOM 702 N N . ARG A 1 88 ? -12.951 1.317 7.552 1.00 97.12 88 ARG A N 1
ATOM 703 C CA . ARG A 1 88 ? -14.122 2.166 7.303 1.00 97.12 88 ARG A CA 1
ATOM 704 C C . ARG A 1 88 ? -14.425 2.285 5.810 1.00 97.12 88 ARG A C 1
ATOM 706 O O . ARG A 1 88 ? -15.575 2.117 5.427 1.00 97.12 88 ARG A O 1
ATOM 713 N N . GLU A 1 89 ? -13.415 2.567 4.989 1.00 95.75 89 GLU A N 1
ATOM 714 C CA . GLU A 1 89 ? -13.548 2.652 3.527 1.00 95.75 89 GLU A CA 1
ATOM 715 C C . GLU A 1 89 ? -14.049 1.326 2.936 1.00 95.75 89 GLU A C 1
ATOM 717 O O . GLU A 1 89 ? -14.954 1.331 2.107 1.00 95.75 89 GLU A O 1
ATOM 722 N N . PHE A 1 90 ? -13.532 0.193 3.422 1.00 95.06 90 PHE A N 1
ATOM 723 C CA . PHE A 1 90 ? -13.997 -1.133 3.021 1.00 95.06 90 PHE A CA 1
ATOM 724 C C . PHE A 1 90 ? -15.470 -1.363 3.375 1.00 95.06 90 PHE A C 1
ATOM 726 O O . PHE A 1 90 ? -16.250 -1.712 2.498 1.00 95.06 90 PHE A O 1
ATOM 733 N N . LYS A 1 91 ? -15.868 -1.113 4.631 1.00 93.62 91 LYS A N 1
ATOM 734 C CA . LYS A 1 91 ? -17.265 -1.276 5.070 1.00 93.62 91 LYS A CA 1
ATOM 735 C C . LYS A 1 91 ? -18.229 -0.405 4.269 1.00 93.62 91 LYS A C 1
ATOM 737 O O . LYS A 1 91 ? -19.290 -0.887 3.899 1.00 93.62 91 LYS A O 1
ATOM 742 N N . LEU A 1 92 ? -17.856 0.848 4.000 1.00 93.69 92 LEU A N 1
ATOM 743 C CA . LEU A 1 92 ? -18.663 1.757 3.185 1.00 93.69 92 LEU A CA 1
ATOM 744 C C . LEU A 1 92 ? -18.828 1.233 1.761 1.00 93.69 92 LEU A C 1
ATOM 746 O O . LEU A 1 92 ? -19.942 1.211 1.258 1.00 93.69 92 LEU A O 1
ATOM 750 N N . ARG A 1 93 ? -17.738 0.783 1.127 1.00 91.00 93 ARG A N 1
ATOM 751 C CA . ARG A 1 93 ? -17.804 0.206 -0.219 1.00 91.00 93 ARG A CA 1
ATOM 752 C C . ARG A 1 93 ? -18.703 -1.029 -0.255 1.00 91.00 93 ARG A C 1
ATOM 754 O O . ARG A 1 93 ? -19.596 -1.087 -1.083 1.00 91.00 93 ARG A O 1
ATOM 761 N N . THR A 1 94 ? -18.517 -1.958 0.680 1.00 89.06 94 THR A N 1
ATOM 762 C CA . THR A 1 94 ? -19.358 -3.157 0.773 1.00 89.06 94 THR A CA 1
ATOM 763 C C . THR A 1 94 ? -20.821 -2.813 1.039 1.00 89.06 94 THR A C 1
ATOM 765 O O . THR A 1 94 ? -21.702 -3.454 0.486 1.00 89.06 94 THR A O 1
ATOM 768 N N . GLN A 1 95 ? -21.108 -1.79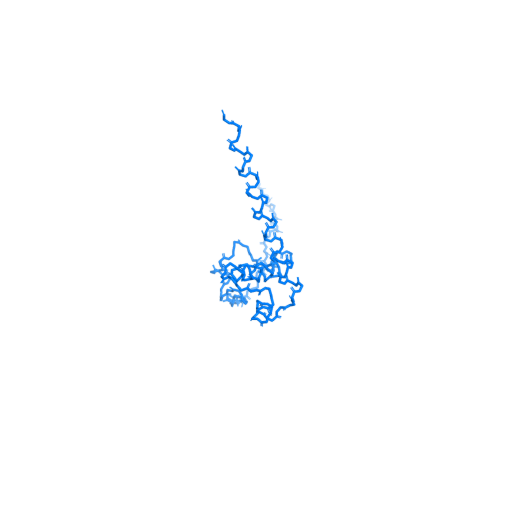6 1.853 1.00 85.25 95 GLN A N 1
ATOM 769 C CA . GLN A 1 95 ? -22.482 -1.348 2.077 1.00 85.25 95 GLN A CA 1
ATOM 770 C C . GLN A 1 95 ? -23.113 -0.775 0.800 1.00 85.25 95 GLN A C 1
ATOM 772 O O . GLN A 1 95 ? -24.242 -1.128 0.488 1.00 85.25 95 GLN A O 1
ATOM 777 N N . LEU A 1 96 ? -22.383 0.049 0.040 1.00 82.69 96 LEU A N 1
ATOM 778 C CA . LEU A 1 96 ? -22.862 0.581 -1.241 1.00 82.69 96 LEU A CA 1
ATOM 779 C C . LEU A 1 96 ? -23.160 -0.538 -2.249 1.00 82.69 96 LEU A C 1
ATOM 781 O O . LEU 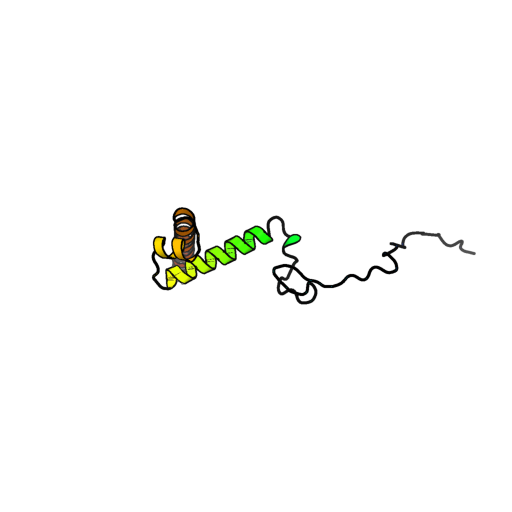A 1 96 ? -24.199 -0.497 -2.897 1.00 82.69 96 LEU A O 1
ATOM 785 N N . GLU A 1 97 ? -22.282 -1.542 -2.336 1.00 81.31 97 GLU A N 1
ATOM 786 C CA . GLU A 1 97 ? -22.474 -2.721 -3.194 1.00 81.31 97 GLU A CA 1
ATOM 787 C C . GLU A 1 97 ? -23.744 -3.503 -2.804 1.00 81.31 97 GLU A C 1
ATOM 789 O O . GLU A 1 97 ? -24.495 -3.942 -3.672 1.00 81.31 97 GLU A O 1
ATOM 794 N N . LEU A 1 98 ? -24.019 -3.649 -1.501 1.00 80.25 98 LEU A N 1
ATOM 795 C CA . LEU A 1 98 ? -25.242 -4.295 -1.015 1.00 80.25 98 LEU A CA 1
ATOM 796 C C . LEU A 1 98 ? -26.495 -3.472 -1.342 1.00 80.25 98 LEU A C 1
ATOM 798 O O . LEU A 1 98 ? -27.477 -4.041 -1.809 1.00 80.25 98 LEU A O 1
ATOM 802 N N . ASP A 1 99 ? -26.456 -2.155 -1.130 1.00 76.88 99 ASP A N 1
ATOM 803 C CA . ASP A 1 99 ? -27.588 -1.258 -1.389 1.00 76.88 99 ASP A CA 1
ATOM 804 C C . ASP A 1 99 ? -27.931 -1.178 -2.892 1.00 76.88 99 ASP A C 1
ATOM 806 O O . ASP A 1 99 ? -29.104 -1.084 -3.252 1.00 76.88 99 ASP A O 1
ATOM 810 N N . GLU A 1 100 ? -26.925 -1.202 -3.775 1.00 76.56 100 GLU A N 1
ATOM 811 C CA . GLU A 1 100 ? -27.098 -1.224 -5.236 1.00 76.56 100 GLU A CA 1
ATOM 812 C C . GLU A 1 100 ? -27.713 -2.546 -5.700 1.00 76.56 100 GLU A C 1
ATOM 814 O O . GLU A 1 100 ? -28.759 -2.541 -6.349 1.00 76.56 100 GLU A O 1
ATOM 819 N N . ASN A 1 101 ? -27.153 -3.671 -5.251 1.00 73.81 101 ASN A N 1
ATOM 820 C CA . ASN A 1 101 ? -27.688 -4.999 -5.544 1.00 73.81 101 ASN A CA 1
ATOM 821 C C . ASN A 1 101 ? -29.115 -5.183 -4.995 1.00 73.81 101 ASN A C 1
ATOM 823 O O . ASN A 1 101 ? -29.909 -5.933 -5.551 1.00 73.81 101 ASN A O 1
ATOM 827 N N . GLN A 1 102 ? -29.476 -4.489 -3.910 1.00 70.69 102 GLN A N 1
ATOM 828 C CA . GLN A 1 102 ? -30.852 -4.467 -3.424 1.00 70.69 102 GLN A CA 1
ATOM 829 C C . GLN A 1 102 ? -31.798 -3.647 -4.301 1.00 70.69 102 GLN A C 1
ATOM 831 O O . GLN A 1 102 ? -32.975 -3.970 -4.286 1.00 70.69 102 GLN A O 1
ATOM 836 N N . ARG A 1 103 ? -31.353 -2.616 -5.033 1.00 68.19 103 ARG A N 1
ATOM 837 C CA . ARG A 1 103 ? -32.231 -1.826 -5.923 1.00 68.19 103 ARG A CA 1
ATOM 838 C C . ARG A 1 103 ? -32.564 -2.565 -7.213 1.00 68.19 103 ARG A C 1
ATOM 840 O O . ARG A 1 103 ? -33.715 -2.519 -7.622 1.00 68.19 103 ARG A O 1
ATOM 847 N N . GLU A 1 104 ? -31.603 -3.286 -7.788 1.00 63.81 104 GLU A N 1
ATOM 848 C CA . GLU A 1 104 ? -31.798 -4.060 -9.028 1.00 63.81 104 GLU A CA 1
ATOM 849 C C . GLU A 1 104 ? -32.867 -5.164 -8.897 1.00 63.81 104 GLU A C 1
ATOM 851 O O . GLU A 1 104 ? -33.453 -5.576 -9.889 1.00 63.81 104 GLU A O 1
ATOM 856 N N . VAL A 1 105 ? -33.164 -5.614 -7.673 1.00 63.00 105 VAL A N 1
ATOM 857 C CA . VAL A 1 105 ? -34.137 -6.687 -7.384 1.00 63.00 105 VAL A CA 1
ATOM 858 C C . VAL A 1 105 ? -35.605 -6.208 -7.386 1.00 63.00 105 VAL A C 1
ATOM 860 O O . VAL A 1 105 ? -36.505 -7.040 -7.367 1.00 63.00 105 VAL A O 1
ATOM 863 N N . TRP A 1 106 ? -35.888 -4.898 -7.398 1.00 53.69 106 TRP A N 1
ATOM 864 C CA . TRP A 1 106 ? -37.270 -4.366 -7.329 1.00 53.69 106 TRP A CA 1
ATOM 865 C C . TRP A 1 106 ? -37.844 -3.893 -8.676 1.00 53.69 106 TRP A C 1
ATOM 867 O O . TRP A 1 106 ? -38.969 -3.398 -8.697 1.00 53.69 106 TRP A O 1
ATOM 877 N N . ASP A 1 107 ? -37.099 -4.040 -9.774 1.00 47.00 107 ASP A N 1
ATOM 878 C CA . ASP A 1 107 ? -37.505 -3.645 -11.135 1.00 47.00 107 ASP A CA 1
ATOM 879 C C . ASP A 1 107 ? -38.045 -4.834 -11.983 1.00 47.00 107 ASP A C 1
ATOM 881 O O . ASP A 1 107 ? -37.978 -4.804 -13.215 1.00 47.00 107 ASP A O 1
ATOM 885 N N . GLU A 1 108 ? -38.606 -5.871 -11.339 1.00 45.75 108 GLU A N 1
ATOM 886 C CA . GLU A 1 108 ? -39.380 -6.982 -11.949 1.00 45.75 108 GLU A CA 1
ATOM 887 C C . GLU A 1 108 ? -40.844 -6.981 -11.476 1.00 45.75 108 GLU A C 1
ATOM 889 O O . GLU A 1 108 ? -41.736 -7.232 -12.323 1.00 45.75 108 GLU A O 1
#

Solvent-accessible surface area (backbone atoms only — not comparable to full-atom values): 6824 Å² total; per-residue (Å²): 135,86,84,76,81,82,75,90,76,86,76,80,78,68,68,85,87,69,81,82,73,74,68,45,54,101,88,31,74,26,64,92,73,38,91,57,97,57,66,46,86,78,38,90,63,31,58,61,49,50,55,49,53,53,50,47,50,50,53,48,52,47,42,74,74,68,48,50,53,67,55,48,12,64,75,70,73,44,54,53,66,60,42,48,49,48,51,50,55,49,52,52,52,54,49,51,54,51,55,51,61,56,55,69,72,73,81,122

Organism: NCBI:txid3166643

pLDDT: mean 84.81, std 16.68,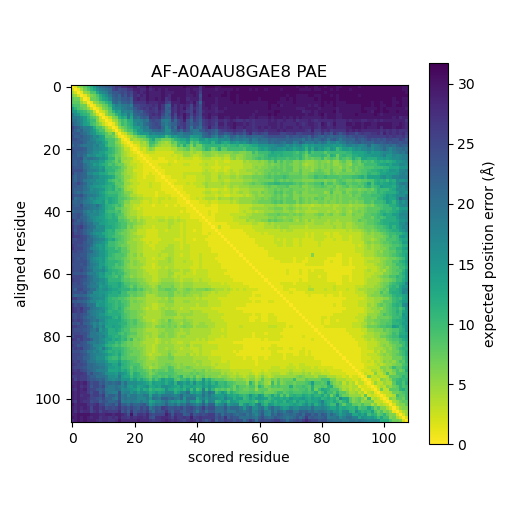 range [40.69, 98.44]

Secondary structure (DSSP, 8-state):
---------------TT-------BTTBS-STT-SSSS-TTTSTTHHHHHHHHHHHHHHHHHHHTT--HHHHHHHHT--HHHHHHHHHHHHHHHHHHHHHHHHHTT--